Protein AF-A0A8S3CJ41-F1 (afdb_monomer_lite)

Foldseek 3Di:
DDDDDDDDDDDDDDDDDPDVVVVVVVVVVVVVVVVVVVVVVVVVVVVVVVVVVVVVVVVVVVVVVVVVVVVVVVVVVVVVVVVVVVVVLVVVLVVLLVVLLVVLVVLCVVQVLECQNDPVSLVVNQVSLQVSLVSHDLVSNLVVVVSCVVSVQQDDDPVDDHRDPVVHPNPPRDCPPVPPPPDD

Structure (mmCIF, N/CA/C/O backbone):
data_AF-A0A8S3CJ41-F1
#
_entry.id   AF-A0A8S3CJ41-F1
#
loop_
_atom_site.group_PDB
_atom_site.id
_atom_site.type_symbol
_atom_site.label_atom_id
_atom_site.label_alt_id
_atom_site.label_comp_id
_atom_site.label_asym_id
_atom_site.label_entity_id
_atom_site.label_seq_id
_atom_site.pdbx_PDB_ins_code
_atom_site.Cartn_x
_atom_site.Cartn_y
_atom_site.Cartn_z
_atom_site.occupancy
_atom_site.B_iso_or_equiv
_atom_site.auth_seq_id
_atom_site.auth_comp_id
_atom_site.auth_asym_id
_atom_site.auth_atom_id
_atom_site.pdbx_PDB_model_num
ATOM 1 N N . MET A 1 1 ? -119.926 27.631 93.552 1.00 48.72 1 MET A N 1
ATOM 2 C CA . MET A 1 1 ? -120.024 26.443 92.676 1.00 48.72 1 MET A CA 1
ATOM 3 C C . MET A 1 1 ? -119.141 26.672 91.453 1.00 48.72 1 MET A C 1
ATOM 5 O O . MET A 1 1 ? -119.297 27.722 90.856 1.00 48.72 1 MET A O 1
ATOM 9 N N . LEU A 1 2 ? -118.294 25.680 91.112 1.00 44.19 2 LEU A N 1
ATOM 10 C CA . LEU A 1 2 ? -117.617 25.438 89.811 1.00 44.19 2 LEU A CA 1
ATOM 11 C C . LEU A 1 2 ? -116.502 26.431 89.396 1.00 44.19 2 LEU A C 1
ATOM 13 O O . LEU A 1 2 ? -116.667 27.627 89.540 1.00 44.19 2 LEU A O 1
ATOM 17 N N . LYS A 1 3 ? -115.356 26.057 88.811 1.00 44.31 3 LYS A N 1
ATOM 18 C CA . LYS A 1 3 ? -114.605 24.797 88.634 1.00 44.31 3 LYS A CA 1
ATOM 19 C C . LYS A 1 3 ? -113.182 25.203 88.180 1.00 44.31 3 LYS A C 1
ATOM 21 O O . LYS A 1 3 ? -112.999 26.232 87.543 1.00 44.31 3 LYS A O 1
ATOM 26 N N . ARG A 1 4 ? -112.197 24.395 88.570 1.00 47.53 4 ARG A N 1
ATOM 27 C CA . ARG A 1 4 ? -110.734 24.552 88.459 1.00 47.53 4 ARG A CA 1
ATOM 28 C C . ARG A 1 4 ? -110.180 24.194 87.056 1.00 47.53 4 ARG A C 1
ATOM 30 O O . ARG A 1 4 ? -110.816 23.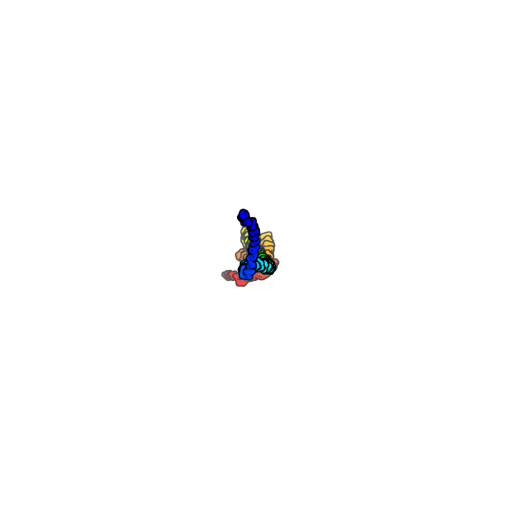412 86.356 1.00 47.53 4 ARG A O 1
ATOM 37 N N . ASN A 1 5 ? -108.926 24.609 86.816 1.00 47.88 5 ASN A N 1
ATOM 38 C CA . ASN A 1 5 ? -107.871 24.029 85.950 1.00 47.88 5 ASN A CA 1
ATOM 39 C C . ASN A 1 5 ? -107.729 24.476 84.482 1.00 47.88 5 ASN A C 1
ATOM 41 O O . ASN A 1 5 ? -108.589 24.211 83.653 1.00 47.88 5 ASN A O 1
ATOM 45 N N . ASN A 1 6 ? -106.517 24.943 84.148 1.00 47.81 6 ASN A N 1
ATOM 46 C CA . ASN A 1 6 ? -105.705 24.325 83.094 1.00 47.81 6 ASN A CA 1
ATOM 47 C C . ASN A 1 6 ? -104.206 24.514 83.385 1.00 47.81 6 ASN A C 1
ATOM 49 O O . ASN A 1 6 ? -103.707 25.632 83.484 1.00 47.81 6 ASN A O 1
ATOM 53 N N . SER A 1 7 ? -103.523 23.385 83.566 1.00 46.22 7 SER A N 1
ATOM 54 C CA . SER A 1 7 ? -102.111 23.263 83.922 1.00 46.22 7 SER A CA 1
ATOM 55 C C . SER A 1 7 ? -101.281 23.024 82.662 1.00 46.22 7 SER A C 1
ATOM 57 O O . SER A 1 7 ? -101.602 22.140 81.871 1.00 46.22 7 SER A O 1
ATOM 59 N N . TYR A 1 8 ? -100.188 23.765 82.505 1.00 46.78 8 TYR A N 1
ATOM 60 C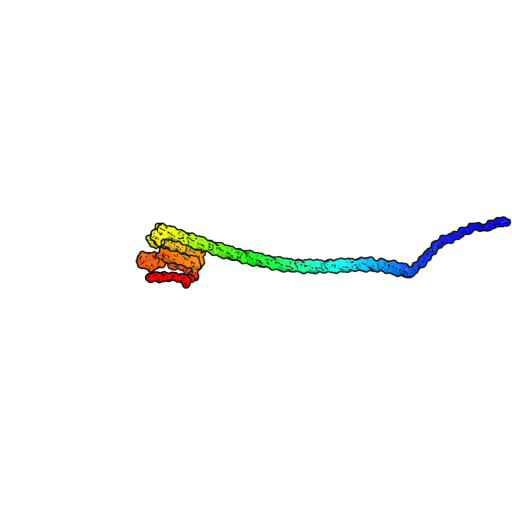 CA . TYR A 1 8 ? -99.168 23.511 81.491 1.00 46.78 8 TYR A CA 1
ATOM 61 C C . TYR A 1 8 ? -98.375 22.247 81.852 1.00 46.78 8 TYR A C 1
ATOM 63 O O . TYR A 1 8 ? -97.788 22.178 82.931 1.00 46.78 8 TYR A O 1
ATOM 71 N N . GLN A 1 9 ? -98.322 21.260 80.954 1.00 43.78 9 GLN A N 1
ATOM 72 C CA . GLN A 1 9 ? -97.298 20.215 80.993 1.00 43.78 9 GLN A CA 1
ATOM 73 C C . GLN A 1 9 ? -96.206 20.533 79.970 1.00 43.78 9 GLN A C 1
ATOM 75 O O . GLN A 1 9 ? -96.444 20.547 78.765 1.00 43.78 9 GLN A O 1
ATOM 80 N N . GLN A 1 10 ? -95.004 20.784 80.485 1.00 47.09 10 GLN A N 1
ATOM 81 C CA . GLN A 1 10 ? -93.747 20.773 79.743 1.00 47.09 10 GLN A CA 1
ATOM 82 C C . GLN A 1 10 ? -93.388 19.327 79.367 1.00 47.09 10 GLN A C 1
ATOM 84 O O . GLN A 1 10 ? -93.355 18.452 80.231 1.00 47.09 10 GLN A O 1
ATOM 89 N N . GLN A 1 11 ? -93.078 19.088 78.092 1.00 45.50 11 GLN A N 1
ATOM 90 C CA . GLN A 1 11 ? -92.410 17.873 77.619 1.00 45.50 11 GLN A CA 1
ATOM 91 C C . GLN A 1 11 ? -90.948 18.207 77.311 1.00 45.50 11 GLN A C 1
ATOM 93 O O . GLN A 1 11 ? -90.659 19.052 76.467 1.00 45.50 11 GLN A O 1
ATOM 98 N N . SER A 1 12 ? -90.028 17.556 78.016 1.00 44.31 12 SER A N 1
ATOM 99 C CA . SER A 1 12 ? -88.584 17.618 77.790 1.00 44.31 12 SER A CA 1
ATOM 100 C C . SER A 1 12 ? -88.120 16.480 76.860 1.00 44.31 12 SER A C 1
ATOM 102 O O . SER A 1 12 ? -88.724 15.401 76.851 1.00 44.31 12 SER A O 1
ATOM 104 N N . PRO A 1 13 ? -87.059 16.685 76.055 1.00 47.47 13 PRO A N 1
ATOM 105 C CA . PRO A 1 13 ? -86.613 15.712 75.064 1.00 47.47 13 PRO A CA 1
ATOM 106 C C . PRO A 1 13 ? -85.889 14.528 75.721 1.00 47.47 13 PRO A C 1
ATOM 108 O O . PRO A 1 13 ? -84.940 14.687 76.489 1.00 47.47 13 PRO A O 1
ATOM 111 N N . ARG A 1 14 ? -86.330 13.311 75.383 1.00 40.97 14 ARG A N 1
ATOM 112 C CA . ARG A 1 14 ? -85.652 12.050 75.713 1.00 40.97 14 ARG A CA 1
ATOM 113 C C . ARG A 1 14 ? -84.384 11.909 74.869 1.00 40.97 14 ARG A C 1
ATOM 115 O O . ARG A 1 14 ? -84.464 11.620 73.678 1.00 40.97 14 ARG A O 1
ATOM 122 N N . TYR A 1 15 ? -83.222 12.021 75.502 1.00 49.16 15 TYR A N 1
ATOM 123 C CA . TYR A 1 15 ? -81.966 11.543 74.930 1.00 49.16 15 TYR A CA 1
ATOM 124 C C . TYR A 1 15 ? -81.999 10.009 74.844 1.00 49.16 15 TYR A C 1
ATOM 126 O O . TYR A 1 15 ? -82.115 9.311 75.852 1.00 49.16 15 TYR A O 1
ATOM 134 N N . GLN A 1 16 ? -81.954 9.486 73.618 1.00 56.41 16 GLN A N 1
ATOM 135 C CA . GLN A 1 16 ? -81.846 8.056 73.338 1.00 56.41 16 GLN A CA 1
ATOM 136 C C . GLN A 1 16 ? -80.442 7.567 73.713 1.00 56.41 16 GLN A C 1
ATOM 138 O O . GLN A 1 16 ? -79.440 8.096 73.236 1.00 56.41 16 GLN A O 1
ATOM 143 N N . GLY A 1 17 ? -80.372 6.549 74.573 1.00 57.12 17 GLY A N 1
ATOM 144 C CA . GLY A 1 17 ? -79.117 5.916 74.967 1.00 57.12 17 GLY A CA 1
ATOM 145 C C . GLY A 1 17 ? -78.394 5.300 73.769 1.00 57.12 17 GLY A C 1
ATOM 146 O O . GLY A 1 17 ? -78.991 4.555 72.987 1.00 57.12 17 GLY A O 1
ATOM 147 N N . LEU A 1 18 ? -77.099 5.601 73.636 1.00 60.31 18 LEU A N 1
ATOM 148 C CA . LEU A 1 18 ? -76.219 4.992 72.643 1.00 60.31 18 LEU A CA 1
ATOM 149 C C . LEU A 1 18 ? -76.179 3.472 72.846 1.00 60.31 18 LEU A C 1
ATOM 151 O O . LEU A 1 18 ? -75.512 2.944 73.732 1.00 60.31 18 LEU A O 1
ATOM 155 N N . ARG A 1 19 ? -76.899 2.753 71.985 1.00 70.75 19 ARG A N 1
ATOM 156 C CA . ARG A 1 19 ? -76.809 1.299 71.858 1.00 70.75 19 ARG A CA 1
ATOM 157 C C . ARG A 1 19 ? -75.412 0.974 71.321 1.00 70.75 19 ARG A C 1
ATOM 159 O O . ARG A 1 19 ? -75.090 1.365 70.201 1.00 70.75 19 ARG A O 1
ATOM 166 N N . ALA A 1 20 ? -74.606 0.234 72.084 1.00 69.12 20 ALA A N 1
ATOM 167 C CA . ALA A 1 20 ? -73.230 -0.150 71.726 1.00 69.12 20 ALA A CA 1
ATOM 168 C C . ALA A 1 20 ? -73.093 -0.740 70.304 1.00 69.12 20 ALA A C 1
ATOM 170 O O . ALA A 1 20 ? -72.075 -0.563 69.641 1.00 69.12 20 ALA A O 1
ATOM 171 N N . ARG A 1 21 ? -74.159 -1.374 69.799 1.00 74.19 21 ARG A N 1
ATOM 172 C CA . ARG A 1 21 ? -74.247 -1.918 68.438 1.00 74.19 21 ARG A CA 1
ATOM 173 C C . ARG A 1 21 ? -74.123 -0.851 67.339 1.00 74.19 21 ARG A C 1
ATOM 175 O O . ARG A 1 21 ? -73.493 -1.117 66.324 1.00 74.19 21 ARG A O 1
ATOM 182 N N . ASN A 1 22 ? -74.663 0.350 67.555 1.00 77.06 22 ASN A N 1
ATOM 183 C CA . ASN A 1 22 ? -74.585 1.443 66.581 1.00 77.06 22 ASN A CA 1
ATOM 184 C C . ASN A 1 22 ? -73.171 2.039 66.546 1.00 77.06 22 ASN A C 1
ATOM 186 O O . ASN A 1 22 ? -72.654 2.324 65.472 1.00 77.06 22 ASN A O 1
ATOM 190 N N . VAL A 1 23 ? -72.512 2.149 67.705 1.00 75.31 23 VAL A N 1
ATOM 191 C CA . VAL A 1 23 ? -71.109 2.593 67.801 1.00 75.31 23 VAL A CA 1
ATOM 192 C C . VAL A 1 23 ? -70.185 1.617 67.070 1.00 75.31 23 VAL A C 1
ATOM 194 O O . VAL A 1 23 ? -69.344 2.040 66.283 1.00 75.31 23 VAL A O 1
ATOM 197 N N . LEU A 1 24 ? -70.392 0.309 67.244 1.00 73.50 24 LEU A N 1
ATOM 198 C CA . LEU A 1 24 ? -69.635 -0.727 66.532 1.00 73.50 24 LEU A CA 1
ATOM 199 C C . LEU A 1 24 ? -69.804 -0.647 65.007 1.00 73.50 24 LEU A C 1
ATOM 201 O O . LEU A 1 24 ? -68.840 -0.839 64.267 1.00 73.50 24 LEU A O 1
ATOM 205 N N . GLN A 1 25 ? -71.008 -0.320 64.534 1.00 77.12 25 GLN A N 1
ATOM 206 C CA . GLN A 1 25 ? -71.295 -0.200 63.106 1.00 77.12 25 GLN A CA 1
ATOM 207 C C . GLN A 1 25 ? -70.588 1.015 62.483 1.00 77.12 25 GLN A C 1
ATOM 209 O O . GLN A 1 25 ? -69.969 0.882 61.427 1.00 77.12 25 GLN A O 1
ATOM 214 N N . PHE A 1 26 ? -70.566 2.160 63.174 1.00 77.56 26 PHE A N 1
ATOM 215 C CA . PHE A 1 26 ? -69.783 3.328 62.751 1.00 77.56 26 PHE A CA 1
ATOM 216 C C . PHE A 1 26 ? -68.269 3.070 62.769 1.00 77.56 26 PHE A C 1
ATOM 218 O O . PHE A 1 26 ? -67.575 3.479 61.839 1.00 77.56 26 PHE A O 1
ATOM 225 N N . MET A 1 27 ? -67.753 2.335 63.761 1.00 77.06 27 MET A N 1
ATOM 226 C CA . MET A 1 27 ? -66.328 1.976 63.815 1.00 77.06 27 MET A CA 1
ATOM 227 C C . MET A 1 27 ? -65.920 1.074 62.642 1.00 77.06 27 MET A C 1
ATOM 229 O O . MET A 1 27 ? -64.867 1.293 62.048 1.00 77.06 27 MET A O 1
ATOM 233 N N . SER A 1 28 ? -66.767 0.118 62.238 1.00 76.31 28 SER A N 1
ATOM 234 C CA . SER A 1 28 ? -66.490 -0.729 61.065 1.00 76.31 28 SER A CA 1
ATOM 235 C C . SER A 1 28 ? -66.450 0.049 59.745 1.00 76.31 28 SER A C 1
ATOM 237 O O . SER A 1 28 ? -65.620 -0.247 58.886 1.00 76.31 28 SER A O 1
ATOM 239 N N . ALA A 1 29 ? -67.283 1.087 59.605 1.00 83.06 29 ALA A N 1
ATOM 240 C CA . ALA A 1 29 ? -67.318 1.932 58.412 1.00 83.06 29 ALA A CA 1
ATOM 241 C C . ALA A 1 29 ? -66.056 2.805 58.262 1.00 83.06 29 ALA A C 1
ATOM 243 O O . ALA A 1 29 ? -65.695 3.174 57.147 1.00 83.06 29 ALA A O 1
ATOM 244 N N . LEU A 1 30 ? -65.358 3.101 59.366 1.00 85.12 30 LEU A N 1
ATOM 245 C CA . LEU A 1 30 ? -64.132 3.905 59.365 1.00 85.12 30 LEU A CA 1
ATOM 246 C C . LEU A 1 30 ? -62.867 3.085 59.045 1.00 85.12 30 LEU A C 1
ATOM 248 O O . LEU A 1 30 ? -61.875 3.640 58.579 1.00 85.12 30 LEU A O 1
ATOM 252 N N . ILE A 1 31 ? -62.892 1.767 59.273 1.00 86.38 31 ILE A N 1
ATOM 253 C CA . ILE A 1 31 ? -61.720 0.889 59.104 1.00 86.38 31 ILE A CA 1
ATOM 254 C C . ILE A 1 31 ? -61.271 0.819 57.641 1.00 86.38 31 ILE A C 1
ATOM 256 O O . ILE A 1 31 ? -60.076 0.893 57.364 1.00 86.38 31 ILE A O 1
ATOM 260 N N . VAL A 1 32 ? -62.209 0.705 56.699 1.00 87.12 32 VAL A N 1
ATOM 261 C CA . VAL A 1 32 ? -61.899 0.563 55.266 1.00 87.12 32 VAL A CA 1
ATOM 262 C C . VAL A 1 32 ? -61.126 1.773 54.705 1.00 87.12 32 VAL A C 1
ATOM 264 O O . VAL A 1 32 ? -60.038 1.563 54.167 1.00 87.12 32 VAL A O 1
ATOM 267 N N . PRO A 1 33 ? -61.593 3.032 54.845 1.00 90.12 33 PRO A N 1
ATOM 268 C CA . PRO A 1 33 ? -60.841 4.198 54.368 1.00 90.12 33 PRO A CA 1
ATOM 269 C C . PRO A 1 33 ? -59.515 4.410 55.112 1.00 90.12 33 PRO A C 1
ATOM 271 O O . PRO A 1 33 ? -58.543 4.864 54.508 1.00 90.12 33 PRO A O 1
ATOM 274 N N . LEU A 1 34 ? -59.436 4.037 56.394 1.00 91.69 34 LEU A N 1
ATOM 275 C CA . LEU A 1 34 ? -58.207 4.152 57.182 1.00 91.69 34 LEU A CA 1
ATOM 276 C C . LEU A 1 34 ? -57.133 3.165 56.693 1.00 91.69 34 LEU A C 1
ATOM 278 O O . LEU A 1 34 ? -55.984 3.558 56.490 1.00 91.69 34 LEU A O 1
ATOM 282 N N . MET A 1 35 ? -57.520 1.919 56.403 1.00 91.75 35 MET A N 1
ATOM 283 C CA . MET A 1 35 ? -56.635 0.923 55.786 1.00 91.75 35 MET A CA 1
ATOM 284 C C . MET A 1 35 ? -56.153 1.375 54.404 1.00 91.75 35 MET A C 1
ATOM 286 O O . MET A 1 35 ? -54.972 1.230 54.092 1.00 91.75 35 MET A O 1
ATOM 290 N N . LEU A 1 36 ? -57.032 1.978 53.599 1.00 90.44 36 LEU A N 1
ATOM 291 C CA . LEU A 1 36 ? -56.682 2.513 52.281 1.00 90.44 36 LEU A CA 1
ATOM 292 C C . LEU A 1 36 ? -55.656 3.654 52.376 1.00 90.44 36 LEU A C 1
ATOM 294 O O . LEU A 1 36 ? -54.686 3.674 51.617 1.00 90.44 36 LEU A O 1
ATOM 298 N N . GLY A 1 37 ? -55.824 4.570 53.335 1.00 90.94 37 GLY A N 1
ATOM 299 C CA . GLY A 1 37 ? -54.877 5.659 53.579 1.00 90.94 37 GLY A CA 1
ATOM 300 C C . GLY A 1 37 ? -53.491 5.152 53.984 1.00 90.94 37 GLY A C 1
ATOM 301 O O . GLY A 1 37 ? -52.489 5.544 53.386 1.00 90.94 37 GLY A O 1
ATOM 302 N N . VAL A 1 38 ? -53.431 4.222 54.942 1.00 89.56 38 VAL A N 1
ATOM 303 C CA . VAL A 1 38 ? -52.165 3.619 55.395 1.00 89.56 38 VAL A CA 1
ATOM 304 C C . VAL A 1 38 ? -51.491 2.840 54.265 1.00 89.56 38 VAL A C 1
ATOM 306 O O . VAL A 1 38 ? -50.293 3.014 54.038 1.00 89.56 38 VAL A O 1
ATOM 309 N N . PHE A 1 39 ? -52.250 2.038 53.515 1.00 91.44 39 PHE A N 1
ATOM 310 C CA . PHE A 1 39 ? -51.732 1.291 52.371 1.00 91.44 39 PHE A CA 1
ATOM 311 C C . PHE A 1 39 ? -51.103 2.223 51.330 1.00 91.44 39 PHE A C 1
ATOM 313 O O . PHE A 1 39 ? -49.956 2.017 50.942 1.00 91.44 39 PHE A O 1
ATOM 320 N N . THR A 1 40 ? -51.802 3.300 50.959 1.00 87.06 40 THR A N 1
ATOM 321 C CA . THR A 1 40 ? -51.325 4.276 49.964 1.00 87.06 40 THR A CA 1
ATOM 322 C C . THR A 1 40 ? -50.024 4.961 50.403 1.00 87.06 40 THR A C 1
ATOM 324 O O . THR A 1 40 ? -49.111 5.157 49.595 1.00 87.06 40 THR A O 1
ATOM 327 N N . ILE A 1 41 ? -49.898 5.302 51.690 1.00 85.31 41 ILE A N 1
ATOM 328 C CA . ILE A 1 41 ? -48.677 5.908 52.244 1.00 85.31 41 ILE A CA 1
ATOM 329 C C . ILE A 1 41 ? -47.511 4.913 52.171 1.00 85.31 41 ILE A C 1
ATOM 331 O O . ILE A 1 41 ? -46.437 5.257 51.671 1.00 85.31 41 ILE A O 1
ATOM 335 N N . VAL A 1 42 ? -47.722 3.666 52.605 1.00 85.94 42 VAL A N 1
ATOM 336 C CA . VAL A 1 42 ? -46.684 2.621 52.601 1.00 85.94 42 VAL A CA 1
ATOM 337 C C . VAL A 1 42 ? -46.198 2.323 51.181 1.00 85.94 42 VAL A C 1
ATOM 339 O O . VAL A 1 42 ? -44.989 2.269 50.944 1.00 85.94 42 VAL A O 1
ATOM 342 N N . THR A 1 43 ? -47.109 2.186 50.215 1.00 88.38 43 THR A N 1
ATOM 343 C CA . THR A 1 43 ? -46.740 1.889 48.823 1.00 88.38 43 THR A CA 1
ATOM 344 C C . THR A 1 43 ? -45.969 3.034 48.169 1.00 88.38 43 THR A C 1
ATOM 346 O O . THR A 1 43 ? -45.015 2.782 47.434 1.00 88.38 43 THR A O 1
ATOM 349 N N . THR A 1 44 ? -46.321 4.287 48.476 1.00 81.94 44 THR A N 1
ATOM 350 C CA . THR A 1 44 ? -45.641 5.477 47.930 1.00 81.94 44 THR A CA 1
ATOM 351 C C . THR A 1 44 ? -44.190 5.565 48.406 1.00 81.94 44 THR A C 1
ATOM 353 O O . THR A 1 44 ? -43.279 5.808 47.609 1.00 81.94 44 THR A O 1
ATOM 356 N N . PHE A 1 45 ? -43.945 5.303 49.694 1.00 81.12 45 PHE A N 1
ATOM 357 C CA . PHE A 1 45 ? -42.583 5.266 50.234 1.00 81.12 45 PHE A CA 1
ATOM 358 C C . PHE A 1 45 ? -41.771 4.080 49.696 1.00 81.12 45 PHE A C 1
ATOM 360 O O . PHE A 1 45 ? -40.572 4.222 49.444 1.00 81.12 45 PHE A O 1
ATOM 367 N N . HIS A 1 46 ? -42.408 2.929 49.463 1.00 75.19 46 HIS A N 1
ATOM 368 C CA . HIS A 1 46 ? -41.740 1.750 48.909 1.00 7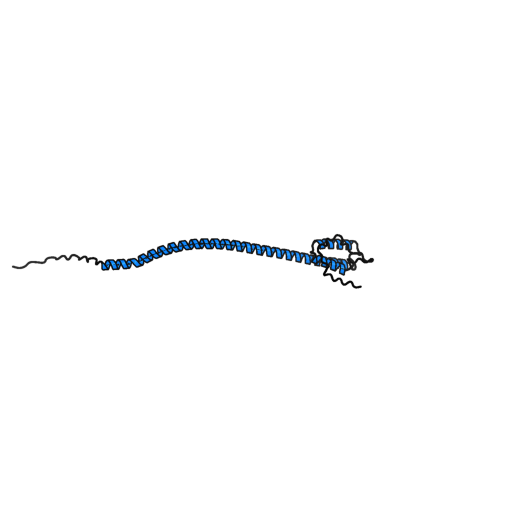5.19 46 HIS A CA 1
ATOM 369 C C . HIS A 1 46 ? -41.310 1.954 47.443 1.00 75.19 46 HIS A C 1
ATOM 371 O O . HIS A 1 46 ? -40.177 1.636 47.077 1.00 75.19 46 HIS A O 1
ATOM 377 N N . GLN A 1 47 ? -42.167 2.568 46.619 1.00 71.75 47 GLN A N 1
ATOM 378 C CA . GLN A 1 47 ? -41.857 2.879 45.217 1.00 71.75 47 GLN A CA 1
ATOM 379 C C . GLN A 1 47 ? -40.701 3.874 45.066 1.00 71.75 47 GLN A C 1
ATOM 381 O O . GLN A 1 47 ? -39.842 3.690 44.201 1.00 71.75 47 GLN A O 1
ATOM 386 N N . GLN A 1 48 ? -40.628 4.906 45.916 1.00 75.38 48 GLN A N 1
ATOM 387 C CA . GLN A 1 48 ? -39.539 5.889 45.847 1.00 75.38 48 GLN A CA 1
ATOM 388 C C . GLN A 1 48 ? -38.158 5.279 46.103 1.00 75.38 48 GLN A C 1
ATOM 390 O O . GLN A 1 48 ? -37.171 5.770 45.549 1.00 75.38 48 GLN A O 1
ATOM 395 N N . LYS A 1 49 ? -38.071 4.231 46.930 1.00 75.19 49 LYS A N 1
ATOM 396 C CA . LYS A 1 49 ? -36.801 3.557 47.212 1.00 75.19 49 LYS A CA 1
ATOM 397 C C . LYS A 1 49 ? -36.328 2.738 46.008 1.00 75.19 49 LYS A C 1
ATOM 399 O O . LYS A 1 49 ? -35.198 2.932 45.565 1.00 75.19 49 LYS A O 1
ATOM 404 N N . MET A 1 50 ? -37.215 1.934 45.416 1.00 78.62 50 MET A N 1
ATOM 405 C CA . MET A 1 50 ? -36.885 1.122 44.235 1.00 78.62 50 MET A CA 1
ATOM 406 C C . MET A 1 50 ? -36.517 1.975 43.013 1.00 78.62 50 MET A C 1
ATOM 408 O O . MET A 1 50 ? -35.557 1.667 42.312 1.00 78.62 50 MET A O 1
ATOM 412 N N . ALA A 1 51 ? -37.197 3.106 42.804 1.00 82.69 51 ALA A N 1
ATOM 413 C CA . ALA A 1 51 ? -36.890 4.007 41.691 1.00 82.69 51 ALA A CA 1
ATOM 414 C C . ALA A 1 51 ? -35.483 4.632 41.780 1.00 82.69 51 ALA A C 1
ATOM 416 O O . ALA A 1 51 ? -34.876 4.944 40.756 1.00 82.69 51 ALA A O 1
ATOM 417 N N . ARG A 1 52 ? -34.948 4.852 42.990 1.00 81.50 52 ARG A N 1
ATOM 418 C CA . ARG A 1 52 ? -33.578 5.370 43.158 1.00 81.50 52 ARG A CA 1
ATOM 419 C C . ARG A 1 52 ? -32.532 4.300 42.881 1.00 81.50 52 ARG A C 1
ATOM 421 O O . ARG A 1 52 ? -31.524 4.609 42.254 1.00 81.50 52 ARG A O 1
ATOM 428 N N . GLU A 1 53 ? -32.776 3.077 43.338 1.00 83.38 53 GLU A N 1
ATOM 429 C CA . GLU A 1 53 ? -31.879 1.941 43.110 1.00 83.38 53 GLU A CA 1
ATOM 430 C C . GLU A 1 53 ? -31.796 1.606 41.614 1.00 83.38 53 GLU A C 1
ATOM 432 O O . GLU A 1 53 ? -30.693 1.519 41.078 1.00 83.38 53 GLU A O 1
ATOM 437 N N . GLN A 1 54 ? -32.936 1.577 40.913 1.00 84.88 54 GLN A N 1
ATOM 438 C CA . GLN A 1 54 ? -32.975 1.398 39.455 1.00 84.88 54 GLN A CA 1
ATOM 439 C C . GLN A 1 54 ? -32.193 2.482 38.711 1.00 84.88 54 GLN A C 1
ATOM 441 O O . GLN A 1 54 ? -31.349 2.163 37.886 1.00 84.88 54 GLN A O 1
ATOM 446 N N . ARG A 1 55 ? -32.370 3.765 39.059 1.00 84.31 55 ARG A N 1
ATOM 447 C CA . ARG A 1 55 ? -31.608 4.853 38.413 1.00 84.31 55 ARG A CA 1
ATOM 448 C C . ARG A 1 55 ? -30.098 4.703 38.568 1.00 84.31 55 ARG A C 1
ATOM 450 O O . ARG A 1 55 ? -29.356 5.095 37.673 1.00 84.31 55 ARG A O 1
ATOM 457 N N . LEU A 1 56 ? -29.631 4.208 39.714 1.00 86.19 56 LEU A N 1
ATOM 458 C CA . LEU A 1 56 ? -28.203 3.983 39.937 1.00 86.19 56 LEU A CA 1
ATOM 459 C C . LEU A 1 56 ? -27.687 2.806 39.108 1.00 86.19 56 LEU A C 1
ATOM 461 O O . LEU A 1 56 ? -26.577 2.882 38.581 1.00 86.19 56 LEU A O 1
ATOM 465 N N . GLN A 1 57 ? -28.496 1.758 38.968 1.00 87.38 57 GLN A N 1
ATOM 466 C CA . GLN A 1 57 ? -28.181 0.627 38.108 1.00 87.38 57 GLN A CA 1
ATOM 467 C C . GLN A 1 57 ? -28.131 1.050 36.632 1.00 87.38 57 GLN A C 1
ATOM 469 O O . GLN A 1 57 ? -27.095 0.864 35.995 1.00 87.38 57 GLN A O 1
ATOM 474 N N . ASP A 1 58 ? -29.159 1.747 36.143 1.00 89.50 58 ASP A N 1
ATOM 475 C CA . ASP A 1 58 ? -29.229 2.276 34.774 1.00 89.50 58 ASP A CA 1
ATOM 476 C C . ASP A 1 58 ? -28.038 3.195 34.452 1.00 89.50 58 ASP A C 1
ATOM 478 O O . ASP A 1 58 ? -27.472 3.157 33.358 1.00 89.50 58 ASP A O 1
ATOM 482 N N . LEU A 1 59 ? -27.613 4.029 35.412 1.00 90.00 59 LEU A N 1
ATOM 483 C CA . LEU A 1 59 ? -26.447 4.902 35.251 1.00 90.00 59 LEU A CA 1
ATOM 484 C C . LEU A 1 59 ? -25.143 4.113 35.101 1.00 90.00 59 LEU A C 1
ATOM 486 O O . LEU A 1 59 ? -24.287 4.506 34.305 1.00 90.00 59 LEU A O 1
ATOM 490 N N . ASN A 1 60 ? -24.966 3.037 35.868 1.00 88.94 60 ASN A N 1
ATOM 491 C CA . ASN A 1 60 ? -23.777 2.192 35.774 1.00 88.94 60 ASN A CA 1
ATOM 492 C C . ASN A 1 60 ? -23.765 1.392 34.468 1.00 88.94 60 ASN A C 1
ATOM 494 O O . ASN A 1 60 ? -22.740 1.371 33.786 1.00 88.94 60 ASN A O 1
ATOM 498 N N . GLU A 1 61 ? -24.904 0.818 34.080 1.00 90.62 61 GLU A N 1
ATOM 499 C CA . GLU A 1 61 ? -25.056 0.100 32.811 1.00 90.62 61 GLU A CA 1
ATOM 500 C C . GLU A 1 61 ? -24.794 1.031 31.618 1.00 90.62 61 GLU A C 1
ATOM 502 O O . GLU A 1 61 ? -23.988 0.708 30.745 1.00 90.62 61 GLU A O 1
ATOM 507 N N . SER A 1 62 ? -25.345 2.250 31.636 1.00 91.38 62 SER A N 1
ATOM 508 C CA . SER A 1 62 ? -25.094 3.253 30.594 1.00 91.38 62 SER A CA 1
ATOM 509 C C . SER A 1 62 ? -23.621 3.671 30.512 1.00 91.38 62 SER A C 1
ATOM 511 O O . SER A 1 62 ? -23.099 3.915 29.422 1.00 91.38 62 SER A O 1
ATOM 513 N N . ARG A 1 63 ? -22.917 3.755 31.649 1.00 88.19 63 ARG A N 1
ATOM 514 C CA . ARG A 1 63 ? -21.477 4.059 31.660 1.00 88.19 63 ARG A CA 1
ATOM 515 C C . ARG A 1 63 ? -20.658 2.945 31.025 1.00 88.19 63 ARG A C 1
ATOM 517 O O . ARG A 1 63 ? -19.727 3.255 30.283 1.00 88.19 63 ARG A O 1
ATOM 524 N N . HIS A 1 64 ? -20.986 1.687 31.310 1.00 88.94 64 HIS A N 1
ATOM 525 C CA . HIS A 1 64 ? -20.307 0.549 30.693 1.00 88.94 64 HIS A CA 1
ATOM 526 C C . HIS A 1 64 ? -20.577 0.480 29.192 1.00 88.94 64 HIS A C 1
ATOM 528 O O . HIS A 1 64 ? -19.614 0.452 28.429 1.00 88.94 64 HIS A O 1
ATOM 534 N N . GLN A 1 65 ? -21.834 0.615 28.766 1.00 91.50 65 GLN A N 1
ATOM 535 C CA . GLN A 1 65 ? -22.193 0.650 27.344 1.00 91.50 65 GLN A CA 1
ATOM 536 C C . GLN A 1 65 ? -21.446 1.751 26.587 1.00 91.50 65 GLN A C 1
ATOM 538 O O . GLN A 1 65 ? -20.831 1.495 25.560 1.00 91.50 65 GLN A O 1
ATOM 543 N N . ARG A 1 66 ? -21.396 2.974 27.132 1.00 89.75 66 ARG A N 1
ATOM 544 C CA . ARG A 1 66 ? -20.646 4.070 26.496 1.00 89.75 66 ARG A CA 1
ATOM 545 C C . ARG A 1 66 ? -19.162 3.763 26.350 1.00 89.75 66 ARG A C 1
ATOM 547 O O . ARG A 1 66 ? -18.551 4.188 25.376 1.00 89.75 66 ARG A O 1
ATOM 554 N N . PHE A 1 67 ? -18.561 3.099 27.332 1.00 91.06 67 PHE A N 1
ATOM 555 C CA . PHE A 1 67 ? -17.148 2.748 27.260 1.00 91.06 67 PHE A CA 1
ATOM 556 C C . PHE A 1 67 ? -16.889 1.696 26.175 1.00 91.06 67 PHE A C 1
ATOM 558 O O . PHE A 1 67 ? -15.918 1.816 25.426 1.00 91.06 67 PHE A O 1
ATOM 565 N N . GLU A 1 68 ? -17.773 0.707 26.058 1.00 91.31 68 GLU A N 1
ATOM 566 C CA . GLU A 1 68 ? -17.723 -0.309 25.006 1.00 91.31 68 GLU A CA 1
ATOM 567 C C . GLU A 1 68 ? -17.924 0.310 23.617 1.00 91.31 68 GLU A C 1
ATOM 569 O O . GLU A 1 68 ? -17.047 0.156 22.766 1.00 91.31 68 GLU A O 1
ATOM 574 N N . ASP A 1 69 ? -18.971 1.119 23.430 1.00 94.44 69 ASP A N 1
ATOM 575 C CA . ASP A 1 69 ? -19.270 1.815 22.169 1.00 94.44 69 ASP A CA 1
ATOM 576 C C . ASP A 1 69 ? -18.097 2.685 21.695 1.00 94.44 69 ASP A C 1
ATOM 578 O O . ASP A 1 69 ? -17.755 2.725 20.507 1.00 94.44 69 ASP A O 1
ATOM 582 N N . LEU A 1 70 ? -17.454 3.402 22.624 1.00 93.69 70 LEU A N 1
ATOM 583 C CA . LEU A 1 70 ? -16.297 4.244 22.315 1.00 93.69 70 LEU A CA 1
ATOM 584 C C . LEU A 1 70 ? -15.101 3.411 21.850 1.00 93.69 70 LEU A C 1
ATOM 586 O O . LEU A 1 70 ? -14.419 3.800 20.895 1.00 93.69 70 LEU A O 1
ATOM 590 N N . ASN A 1 71 ? -14.842 2.280 22.504 1.00 92.50 71 ASN A N 1
ATOM 591 C CA . ASN A 1 71 ? -13.753 1.385 22.124 1.00 92.50 71 ASN A CA 1
ATOM 592 C C . ASN A 1 71 ? -14.028 0.712 20.780 1.00 92.50 71 ASN A C 1
ATOM 594 O O . ASN A 1 71 ? -13.134 0.665 19.932 1.00 92.50 71 ASN A O 1
ATOM 598 N N . GLU A 1 72 ? -15.257 0.254 20.550 1.00 92.94 72 GLU A N 1
ATOM 599 C CA . GLU A 1 72 ? -15.658 -0.341 19.279 1.00 92.94 72 GLU A CA 1
ATOM 600 C C . GLU A 1 72 ? -15.528 0.673 18.137 1.00 92.94 72 GLU A C 1
ATOM 602 O O . GLU A 1 72 ? -14.856 0.403 17.140 1.00 92.94 72 GLU A O 1
ATOM 607 N N . THR A 1 73 ? -16.045 1.889 18.327 1.00 93.38 73 THR A N 1
ATOM 608 C CA . THR A 1 73 ? -15.923 2.975 17.343 1.00 93.38 73 THR A CA 1
ATOM 609 C C . THR A 1 73 ? -14.459 3.302 17.046 1.00 93.38 73 THR A C 1
ATOM 611 O O . THR A 1 73 ? -14.081 3.520 15.891 1.00 93.38 73 THR A O 1
ATOM 614 N N . ARG A 1 74 ? -13.603 3.344 18.075 1.00 91.00 74 ARG A N 1
ATOM 615 C CA . ARG A 1 74 ? -12.170 3.620 17.908 1.00 91.00 74 ARG A CA 1
ATOM 616 C C . ARG A 1 74 ? -11.473 2.520 17.111 1.00 91.00 74 ARG A C 1
ATOM 618 O O . ARG A 1 74 ? -10.681 2.843 16.228 1.00 91.00 74 ARG A O 1
ATOM 625 N N . ASN A 1 75 ? -11.780 1.258 17.400 1.00 92.88 75 ASN A N 1
ATOM 626 C CA . ASN A 1 75 ? -11.207 0.106 16.705 1.00 92.88 75 ASN A CA 1
ATOM 627 C C . ASN A 1 75 ? -11.671 0.032 15.247 1.00 92.88 75 ASN A C 1
ATOM 629 O O . ASN A 1 75 ? -10.866 -0.212 14.352 1.00 92.88 75 ASN A O 1
ATOM 633 N N . GLN A 1 76 ? -12.951 0.299 14.985 1.00 92.94 76 GLN A N 1
ATOM 634 C CA . GLN A 1 76 ? -13.477 0.345 13.621 1.00 92.94 76 GLN A CA 1
ATOM 635 C C . GLN A 1 76 ? -12.825 1.467 12.805 1.00 92.94 76 GLN A C 1
ATOM 637 O O . GLN A 1 76 ? -12.438 1.252 11.656 1.00 92.94 76 GLN A O 1
ATOM 642 N N . ARG A 1 77 ? -12.642 2.655 13.399 1.00 92.12 77 ARG A N 1
ATOM 643 C CA . ARG A 1 77 ? -11.949 3.770 12.735 1.00 92.12 77 ARG A CA 1
ATOM 644 C C . ARG A 1 77 ? -10.485 3.458 12.461 1.00 92.12 77 ARG A C 1
ATOM 646 O O . ARG A 1 77 ? -10.031 3.698 11.349 1.00 92.12 77 ARG A O 1
ATOM 653 N N . SER A 1 78 ? -9.758 2.904 13.431 1.00 93.00 78 SER A N 1
ATOM 654 C CA . SER A 1 78 ? -8.341 2.579 13.237 1.00 93.00 78 SER A CA 1
ATOM 655 C C . SER A 1 78 ? -8.140 1.509 12.161 1.00 93.00 78 SER A C 1
ATOM 657 O O . SER A 1 78 ? -7.223 1.639 11.350 1.00 93.00 78 SER A O 1
ATOM 659 N N . LEU A 1 79 ? -9.024 0.507 12.102 1.00 93.44 79 LEU A N 1
ATOM 660 C CA . LEU A 1 79 ? -9.029 -0.513 11.053 1.00 93.44 79 LEU A CA 1
ATOM 661 C C . LEU A 1 79 ? -9.380 0.077 9.679 1.00 93.44 79 LEU A C 1
ATOM 663 O O . LEU A 1 79 ? -8.742 -0.247 8.679 1.00 93.44 79 LEU A O 1
ATOM 667 N N . GLY A 1 80 ? -10.379 0.959 9.620 1.00 93.56 80 GLY A N 1
ATOM 668 C CA . GLY A 1 80 ? -10.751 1.647 8.385 1.00 93.56 80 GLY A CA 1
ATOM 669 C C . GLY A 1 80 ? -9.619 2.527 7.851 1.00 93.56 80 GLY A C 1
ATOM 670 O O . GLY A 1 80 ? -9.300 2.478 6.664 1.00 93.56 80 GLY A O 1
ATOM 671 N N . GLU A 1 81 ? -8.963 3.285 8.730 1.00 94.38 81 GLU A N 1
ATOM 672 C CA . GLU A 1 81 ? -7.819 4.126 8.375 1.00 94.38 81 GLU A CA 1
ATOM 673 C C . GLU A 1 81 ? -6.617 3.307 7.898 1.00 94.38 81 GLU A C 1
ATOM 675 O O . GLU A 1 81 ? -5.975 3.690 6.917 1.00 94.38 81 GLU A O 1
ATOM 680 N N . SER A 1 82 ? -6.291 2.195 8.567 1.00 93.56 82 SER A N 1
ATOM 681 C CA . SER A 1 82 ? -5.160 1.352 8.168 1.00 93.56 82 SER A CA 1
ATOM 682 C C . SER A 1 82 ? -5.399 0.714 6.801 1.00 93.56 82 SER A C 1
ATOM 684 O O . SER A 1 82 ? -4.532 0.809 5.931 1.00 93.56 82 SER A O 1
ATOM 686 N N . LEU A 1 83 ? -6.601 0.179 6.568 1.00 94.81 83 LEU A N 1
ATOM 687 C CA . LEU A 1 83 ? -6.998 -0.374 5.275 1.00 94.81 83 LEU A CA 1
ATOM 688 C C . LEU A 1 83 ? -6.965 0.691 4.173 1.00 94.81 83 LEU A C 1
ATOM 690 O O . LEU A 1 83 ? -6.460 0.445 3.077 1.00 94.81 83 LEU A O 1
ATOM 694 N N . GLN A 1 84 ? -7.475 1.893 4.451 1.00 95.06 84 GLN A N 1
ATOM 695 C CA . GLN A 1 84 ? -7.481 2.975 3.472 1.00 95.06 84 GLN A CA 1
ATOM 696 C C . GLN A 1 84 ? -6.061 3.428 3.117 1.00 95.06 84 GLN A C 1
ATOM 698 O O . GLN A 1 84 ? -5.778 3.651 1.938 1.00 95.06 84 GLN A O 1
ATOM 703 N N . ARG A 1 85 ? -5.162 3.530 4.105 1.00 94.88 85 ARG A N 1
ATOM 704 C CA . ARG A 1 85 ? -3.741 3.827 3.864 1.00 94.88 85 ARG A CA 1
ATOM 705 C C . ARG A 1 85 ? -3.089 2.738 3.021 1.00 94.88 85 ARG A C 1
ATOM 707 O O . ARG A 1 85 ? -2.435 3.065 2.038 1.00 94.88 85 ARG A O 1
ATOM 714 N N . GLU A 1 86 ? -3.317 1.468 3.344 1.00 95.06 86 GLU A N 1
ATOM 715 C CA . GLU A 1 86 ? -2.761 0.344 2.586 1.00 95.06 86 GLU A CA 1
ATOM 716 C C . GLU A 1 86 ? -3.238 0.348 1.125 1.00 95.06 86 GLU A C 1
ATOM 718 O O . GLU A 1 86 ? -2.433 0.220 0.201 1.00 95.06 86 GLU A O 1
ATOM 723 N N . LEU A 1 87 ? -4.537 0.560 0.893 1.00 96.06 87 LEU A N 1
ATOM 724 C CA . LEU A 1 87 ? -5.100 0.664 -0.454 1.00 96.06 87 LEU A CA 1
ATOM 725 C C . LEU A 1 87 ? -4.545 1.869 -1.218 1.00 96.06 87 LEU A C 1
ATOM 727 O O . LEU A 1 87 ? -4.255 1.750 -2.409 1.00 96.06 87 LEU A O 1
ATOM 731 N N . ALA A 1 88 ? -4.384 3.017 -0.556 1.00 96.44 88 ALA A N 1
ATOM 732 C CA . ALA A 1 88 ? -3.790 4.202 -1.165 1.00 96.44 88 ALA A CA 1
ATOM 733 C C . ALA A 1 88 ? -2.324 3.957 -1.553 1.00 96.44 88 ALA A C 1
ATOM 735 O O . ALA A 1 88 ? -1.937 4.274 -2.676 1.00 96.44 88 ALA A O 1
ATOM 736 N N . THR A 1 89 ? -1.535 3.327 -0.678 1.00 95.69 89 THR A N 1
ATOM 737 C CA . THR A 1 89 ? -0.151 2.933 -0.976 1.00 95.69 89 THR A CA 1
ATOM 738 C C . THR A 1 89 ? -0.091 1.956 -2.147 1.00 95.69 89 THR A C 1
ATOM 740 O O . THR A 1 89 ? 0.700 2.163 -3.065 1.00 95.69 89 THR A O 1
ATOM 743 N N . LYS A 1 90 ? -0.955 0.933 -2.170 1.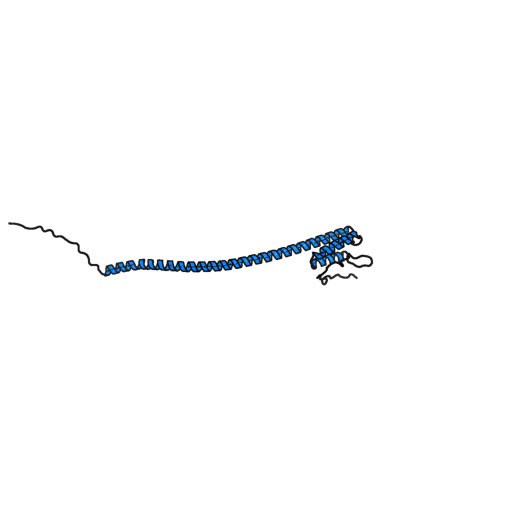00 95.81 90 LYS A N 1
ATOM 744 C CA . LYS A 1 90 ? -1.014 -0.030 -3.278 1.00 95.81 90 LYS A CA 1
ATOM 745 C C . LYS A 1 90 ? -1.341 0.657 -4.604 1.00 95.81 90 LYS A C 1
ATOM 747 O O . LYS A 1 90 ? -0.624 0.427 -5.570 1.00 95.81 90 LYS A O 1
ATOM 752 N N . ARG A 1 91 ? -2.353 1.532 -4.635 1.00 96.19 91 ARG A N 1
ATOM 753 C CA . ARG A 1 91 ? -2.715 2.302 -5.839 1.00 96.19 91 ARG A CA 1
ATOM 754 C C . ARG A 1 91 ? -1.574 3.195 -6.309 1.00 96.19 91 ARG A C 1
ATOM 756 O O . ARG A 1 91 ? -1.237 3.167 -7.482 1.00 96.19 91 ARG A O 1
ATOM 763 N N . TYR A 1 92 ? -0.937 3.915 -5.387 1.00 97.25 92 TYR A N 1
ATOM 764 C CA . TYR A 1 92 ? 0.221 4.748 -5.706 1.00 97.25 92 TYR A CA 1
ATOM 765 C C . TYR A 1 92 ? 1.351 3.935 -6.358 1.00 97.25 92 TYR A C 1
ATOM 767 O O . TYR A 1 92 ? 1.930 4.365 -7.353 1.00 97.25 92 TYR A O 1
ATOM 775 N N . GLN A 1 93 ? 1.650 2.747 -5.829 1.00 97.06 93 GLN A N 1
ATOM 776 C CA . GLN A 1 93 ? 2.675 1.870 -6.396 1.00 97.06 93 GLN A CA 1
ATOM 777 C C . GLN A 1 93 ? 2.276 1.305 -7.770 1.00 97.06 93 GLN A C 1
ATOM 779 O O . GLN A 1 93 ? 3.130 1.211 -8.651 1.00 97.06 93 GLN A O 1
ATOM 784 N N . ASP A 1 94 ? 1.001 0.972 -7.987 1.00 97.38 94 ASP A N 1
ATOM 785 C CA . ASP A 1 94 ? 0.502 0.548 -9.304 1.00 97.38 94 ASP A CA 1
ATOM 786 C C . ASP A 1 94 ? 0.603 1.675 -10.338 1.00 97.38 94 ASP A C 1
ATOM 788 O O . ASP A 1 94 ? 1.124 1.468 -11.437 1.00 97.38 94 ASP A O 1
ATOM 792 N N . ASP A 1 95 ? 0.188 2.887 -9.969 1.00 98.00 95 ASP A N 1
ATOM 793 C CA . ASP A 1 95 ? 0.284 4.069 -10.826 1.00 98.00 95 ASP A CA 1
ATOM 794 C C . ASP A 1 95 ? 1.747 4.381 -11.171 1.00 98.00 95 ASP A C 1
ATOM 796 O O . ASP A 1 95 ? 2.079 4.673 -12.325 1.00 98.00 95 ASP A O 1
ATOM 800 N N . LEU A 1 96 ? 2.647 4.265 -10.188 1.00 97.75 96 LEU A N 1
ATOM 801 C CA . LEU A 1 96 ? 4.079 4.468 -10.383 1.00 97.75 96 LEU A CA 1
ATOM 802 C C . LEU A 1 96 ? 4.682 3.418 -11.328 1.00 97.75 96 LEU A C 1
ATOM 804 O O . LEU A 1 96 ? 5.489 3.773 -12.193 1.00 97.75 96 LEU A O 1
ATOM 808 N N . LEU A 1 97 ? 4.275 2.151 -11.211 1.00 97.81 97 LEU A N 1
ATOM 809 C CA . LEU A 1 97 ? 4.691 1.081 -12.118 1.00 97.81 97 LEU A CA 1
ATOM 810 C C . LEU A 1 97 ? 4.231 1.356 -13.558 1.00 97.81 97 LEU A C 1
ATOM 812 O O . LEU A 1 97 ? 5.041 1.294 -14.486 1.00 97.81 97 LEU A O 1
ATOM 816 N N . VAL A 1 98 ? 2.960 1.715 -13.753 1.00 98.12 98 VAL A N 1
ATOM 817 C CA . VAL A 1 98 ? 2.416 2.054 -15.080 1.00 98.12 98 VAL A CA 1
ATOM 818 C C . VAL A 1 98 ? 3.144 3.264 -15.669 1.00 98.12 98 VAL A C 1
ATOM 820 O O . VAL A 1 98 ? 3.564 3.245 -16.830 1.00 98.12 98 VAL A O 1
ATOM 823 N N . ALA A 1 99 ? 3.367 4.308 -14.868 1.00 98.12 99 ALA A N 1
ATOM 824 C CA . ALA A 1 99 ? 4.119 5.489 -15.283 1.00 98.12 99 ALA A CA 1
ATOM 825 C C . ALA A 1 99 ? 5.580 5.160 -15.638 1.00 98.12 99 ALA A C 1
ATOM 827 O O . ALA A 1 99 ? 6.156 5.766 -16.550 1.00 98.12 99 ALA A O 1
ATOM 828 N N . TYR A 1 100 ? 6.197 4.207 -14.940 1.00 97.75 100 TYR A N 1
ATOM 829 C CA . TYR A 1 100 ? 7.525 3.708 -15.271 1.00 97.75 100 TYR A CA 1
ATOM 830 C C . TYR A 1 100 ? 7.539 2.980 -16.618 1.00 97.75 100 TYR A C 1
ATOM 832 O O . TYR A 1 100 ? 8.320 3.379 -17.487 1.00 97.75 100 TYR A O 1
ATOM 840 N N . ILE A 1 101 ? 6.659 1.991 -16.817 1.00 97.88 101 ILE A N 1
ATOM 841 C CA . ILE A 1 101 ? 6.575 1.209 -18.062 1.00 97.88 101 ILE A CA 1
ATOM 842 C C . ILE A 1 101 ? 6.354 2.146 -19.252 1.00 97.88 101 ILE A C 1
ATOM 844 O O . ILE A 1 101 ? 7.095 2.085 -20.229 1.00 97.88 101 ILE A O 1
ATOM 848 N N . ASN A 1 102 ? 5.416 3.088 -19.136 1.00 98.12 102 ASN A N 1
ATOM 849 C CA . ASN A 1 102 ? 5.141 4.068 -20.187 1.00 98.12 102 ASN A CA 1
ATOM 850 C C . ASN A 1 102 ? 6.350 4.961 -20.493 1.00 98.12 102 ASN A C 1
ATOM 852 O O . ASN A 1 102 ? 6.613 5.280 -21.652 1.00 98.12 102 ASN A O 1
ATOM 856 N N . ALA A 1 103 ? 7.096 5.382 -19.469 1.00 96.62 103 ALA A N 1
ATOM 857 C CA . ALA A 1 103 ? 8.297 6.185 -19.674 1.00 96.62 103 ALA A CA 1
ATOM 858 C C . ALA A 1 103 ? 9.402 5.392 -20.385 1.00 96.62 103 ALA A C 1
ATOM 860 O O . ALA A 1 103 ? 10.048 5.932 -21.279 1.00 96.62 103 ALA A O 1
ATOM 861 N N . MET A 1 104 ? 9.610 4.126 -20.012 1.00 96.50 104 MET A N 1
ATOM 862 C CA . MET A 1 104 ? 10.602 3.274 -20.669 1.00 96.50 104 MET A CA 1
ATOM 863 C C . MET A 1 104 ? 10.182 2.911 -22.093 1.00 96.50 104 MET A C 1
ATOM 865 O O . MET A 1 104 ? 11.024 2.943 -22.980 1.00 96.50 104 MET A O 1
ATOM 869 N N . ALA A 1 105 ? 8.897 2.647 -22.340 1.00 95.56 105 ALA A N 1
ATOM 870 C CA . ALA A 1 105 ? 8.371 2.395 -23.681 1.00 95.56 105 ALA A CA 1
ATOM 871 C C . ALA A 1 105 ? 8.620 3.584 -24.622 1.00 95.56 105 ALA A C 1
ATOM 873 O O . ALA A 1 105 ? 9.124 3.395 -25.723 1.00 95.56 105 ALA A O 1
ATOM 874 N N . LYS A 1 106 ? 8.369 4.816 -24.157 1.00 96.38 106 LYS A N 1
ATOM 875 C CA . LYS A 1 106 ? 8.673 6.037 -24.925 1.00 96.38 106 LYS A CA 1
ATOM 876 C C . LYS A 1 106 ? 10.167 6.227 -25.176 1.00 96.38 106 LYS A C 1
ATOM 878 O O . LYS A 1 106 ? 10.551 6.714 -26.234 1.00 96.38 106 LYS A O 1
ATOM 883 N N . LEU A 1 107 ? 11.016 5.888 -24.203 1.00 94.81 107 LEU A N 1
ATOM 884 C CA . LEU A 1 107 ? 12.464 5.923 -24.409 1.00 94.81 107 LEU A CA 1
ATOM 885 C C . LEU A 1 107 ? 12.884 4.876 -25.445 1.00 94.81 107 LEU A C 1
ATOM 887 O O . LEU A 1 107 ? 13.601 5.216 -26.374 1.00 94.81 107 LEU A O 1
ATOM 891 N N . LEU A 1 108 ? 12.392 3.643 -25.343 1.00 93.88 108 LEU A N 1
ATOM 892 C CA . LEU A 1 108 ? 12.657 2.599 -26.331 1.00 93.88 108 LEU A CA 1
ATOM 893 C C . LEU A 1 108 ? 12.226 3.036 -27.733 1.00 93.88 108 LEU A C 1
ATOM 895 O O . LEU A 1 108 ? 13.014 2.925 -28.659 1.00 93.88 108 LEU A O 1
ATOM 899 N N . GLU A 1 109 ? 11.027 3.593 -27.888 1.00 94.88 109 GLU A N 1
ATOM 900 C CA . GLU A 1 109 ? 10.537 4.114 -29.171 1.00 94.88 109 GLU A CA 1
ATOM 901 C C . GLU A 1 109 ? 11.446 5.215 -29.737 1.00 94.88 109 GLU A C 1
ATOM 903 O O . GLU A 1 109 ? 11.759 5.217 -30.923 1.00 94.88 109 GLU A O 1
ATOM 908 N N . LYS A 1 110 ? 11.917 6.128 -28.882 1.00 94.75 110 LYS A N 1
ATOM 909 C CA . LYS A 1 110 ? 12.788 7.239 -29.284 1.00 94.75 110 LYS A CA 1
ATOM 910 C C . LYS A 1 110 ? 14.200 6.795 -29.694 1.00 94.75 110 LYS A C 1
ATOM 912 O O . LYS A 1 110 ? 14.841 7.500 -30.468 1.00 94.75 110 LYS A O 1
ATOM 917 N N . TYR A 1 111 ? 14.695 5.690 -29.142 1.00 91.38 111 TYR A N 1
ATOM 918 C CA . TYR A 1 111 ? 16.076 5.221 -29.303 1.00 91.38 111 TYR A CA 1
ATOM 919 C C . TYR A 1 111 ? 16.150 3.853 -30.010 1.00 91.38 111 TYR A C 1
ATOM 921 O O . TYR A 1 111 ? 16.967 3.001 -29.652 1.00 91.38 111 TYR A O 1
ATOM 929 N N . ASP A 1 112 ? 15.279 3.639 -31.003 1.00 88.25 112 ASP A N 1
ATOM 930 C CA . ASP A 1 112 ? 15.248 2.460 -31.887 1.00 88.25 112 ASP A CA 1
ATOM 931 C C . ASP A 1 112 ? 15.219 1.110 -31.145 1.00 88.25 112 ASP A C 1
ATOM 933 O O . ASP A 1 112 ? 15.844 0.123 -31.534 1.00 88.25 112 ASP A O 1
ATOM 937 N N . GLY A 1 113 ? 14.486 1.058 -30.035 1.00 87.31 11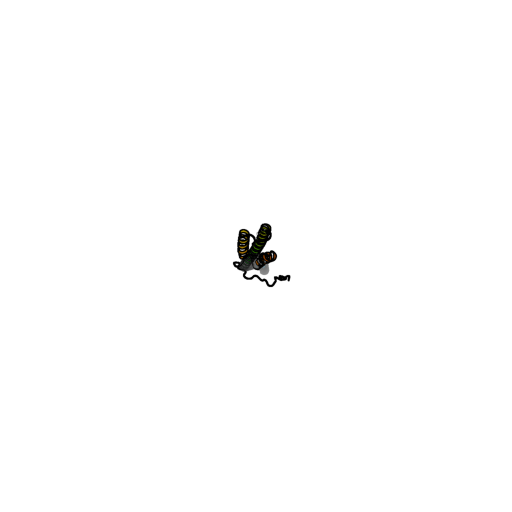3 GLY A N 1
ATOM 938 C CA . GLY A 1 113 ? 14.311 -0.139 -29.217 1.00 87.31 113 GLY A CA 1
ATOM 939 C C . GLY A 1 113 ? 15.477 -0.444 -28.273 1.00 87.31 113 GLY A C 1
ATOM 940 O O . GLY A 1 113 ? 15.504 -1.526 -27.686 1.00 87.31 113 GLY A O 1
ATOM 941 N N . SER A 1 114 ? 16.422 0.480 -28.083 1.00 89.31 114 SER A N 1
ATOM 942 C CA . SER A 1 114 ? 17.540 0.312 -27.150 1.00 89.31 114 SER A CA 1
ATOM 943 C C . SER A 1 114 ? 17.655 1.490 -26.190 1.00 89.31 114 SER A C 1
ATOM 945 O O . SER A 1 114 ? 17.812 2.634 -26.597 1.00 89.31 114 SER A O 1
ATOM 947 N N . LEU A 1 115 ? 17.640 1.215 -24.885 1.00 87.75 115 LEU A N 1
ATOM 948 C CA . LEU A 1 115 ? 17.913 2.218 -23.851 1.00 87.75 115 LEU A CA 1
ATOM 949 C C . LEU A 1 115 ? 19.411 2.504 -23.707 1.00 87.75 115 LEU A C 1
ATOM 951 O O . LEU A 1 115 ? 19.791 3.356 -22.914 1.00 87.75 115 LEU A O 1
ATOM 955 N N . ILE A 1 116 ? 20.262 1.767 -24.422 1.00 86.81 116 ILE A N 1
ATOM 956 C CA . ILE A 1 116 ? 21.701 1.670 -24.146 1.00 86.81 116 ILE A CA 1
ATOM 957 C C . ILE A 1 116 ? 22.529 2.086 -25.371 1.00 86.81 116 ILE A C 1
ATOM 959 O O . ILE A 1 116 ? 23.741 2.282 -25.273 1.00 86.81 116 ILE A O 1
ATOM 963 N N . SER A 1 117 ? 21.872 2.273 -26.519 1.00 84.56 117 SER A N 1
ATOM 964 C CA . SER A 1 117 ? 22.456 2.827 -27.745 1.00 84.56 117 SER A CA 1
ATOM 965 C C . SER A 1 117 ? 22.966 4.260 -27.551 1.00 84.56 117 SER A C 1
ATOM 967 O O . SER A 1 117 ? 23.972 4.637 -28.147 1.00 84.56 117 SER A O 1
ATOM 969 N N . ASP A 1 118 ? 22.322 5.031 -26.673 1.00 88.44 118 ASP A N 1
ATOM 970 C CA . ASP A 1 118 ? 22.680 6.407 -26.335 1.00 88.44 118 ASP A CA 1
ATOM 971 C C . ASP A 1 118 ? 23.036 6.554 -24.845 1.00 88.44 118 ASP A C 1
ATOM 973 O O . ASP A 1 118 ? 22.371 6.015 -23.958 1.00 88.44 118 ASP A O 1
ATOM 977 N N . ASN A 1 119 ? 24.091 7.321 -24.549 1.00 88.12 119 ASN A N 1
ATOM 978 C CA . ASN A 1 119 ? 24.575 7.507 -23.176 1.00 88.12 119 ASN A CA 1
ATOM 979 C C . ASN A 1 119 ? 23.567 8.290 -22.313 1.00 88.12 119 ASN A C 1
ATOM 981 O O . ASN A 1 119 ? 23.377 7.993 -21.128 1.00 88.12 119 ASN A O 1
ATOM 985 N N . VAL A 1 120 ? 22.883 9.274 -22.909 1.00 90.31 120 VAL A N 1
ATOM 986 C CA . VAL A 1 120 ? 21.870 10.067 -22.203 1.00 90.31 120 VAL A CA 1
ATOM 987 C C . VAL A 1 120 ? 20.641 9.203 -21.917 1.00 90.31 120 VAL A C 1
ATOM 989 O O . VAL A 1 120 ? 20.177 9.177 -20.774 1.00 90.31 120 VAL A O 1
ATOM 992 N N . ALA A 1 121 ? 20.166 8.437 -22.903 1.00 91.00 121 ALA A N 1
ATOM 993 C CA . ALA A 1 121 ? 19.089 7.460 -22.729 1.00 91.00 121 ALA A CA 1
ATOM 994 C C . ALA A 1 121 ? 19.398 6.457 -21.609 1.00 91.00 121 ALA A C 1
ATOM 996 O O . ALA A 1 121 ? 18.577 6.277 -20.706 1.00 91.00 121 ALA A O 1
ATOM 997 N N . SER A 1 122 ? 20.606 5.888 -21.619 1.00 91.06 122 SER A N 1
ATOM 998 C CA . SER A 1 122 ? 21.060 4.903 -20.632 1.00 91.06 122 SER A CA 1
ATOM 999 C C . SER A 1 122 ? 21.088 5.486 -19.225 1.00 91.06 122 SER A C 1
ATOM 1001 O O . SER A 1 122 ? 20.563 4.894 -18.280 1.00 91.06 122 SER A O 1
ATOM 1003 N N . THR A 1 123 ? 21.607 6.707 -19.082 1.00 91.81 123 THR A N 1
ATOM 1004 C CA . THR A 1 123 ? 21.646 7.406 -17.793 1.00 91.81 123 THR A CA 1
ATOM 1005 C C . THR A 1 123 ? 20.239 7.683 -17.262 1.00 91.81 123 THR A C 1
ATOM 1007 O O . THR A 1 123 ? 19.957 7.410 -16.092 1.00 91.81 123 THR A O 1
ATOM 1010 N N . ILE A 1 124 ? 19.332 8.178 -18.111 1.00 94.00 124 ILE A N 1
ATOM 1011 C CA . ILE A 1 124 ? 17.940 8.454 -17.728 1.00 94.00 124 ILE A CA 1
ATOM 1012 C C . ILE A 1 124 ? 17.226 7.158 -17.334 1.00 94.00 124 ILE A C 1
ATOM 1014 O O . ILE A 1 124 ? 16.581 7.108 -16.283 1.00 94.00 124 ILE A O 1
ATOM 1018 N N . ALA A 1 125 ? 17.358 6.107 -18.145 1.00 94.19 125 ALA A N 1
ATOM 1019 C CA . ALA A 1 125 ? 16.767 4.800 -17.883 1.00 94.19 125 ALA A CA 1
ATOM 1020 C C . ALA A 1 125 ? 17.270 4.216 -16.558 1.00 94.19 125 ALA A C 1
ATOM 1022 O O . ALA A 1 125 ? 16.463 3.784 -15.730 1.00 94.19 125 ALA A O 1
ATOM 1023 N N . ARG A 1 126 ? 18.583 4.275 -16.312 1.00 93.19 126 ARG A N 1
ATOM 1024 C CA . ARG A 1 126 ? 19.213 3.800 -15.075 1.00 93.19 126 ARG A CA 1
ATOM 1025 C C . ARG A 1 126 ? 18.688 4.548 -13.858 1.00 93.19 126 ARG A C 1
ATOM 1027 O O . ARG A 1 126 ? 18.162 3.920 -12.943 1.00 93.19 126 ARG A O 1
ATOM 1034 N N . VAL A 1 127 ? 18.766 5.880 -13.856 1.00 93.62 127 VAL A N 1
ATOM 1035 C CA . VAL A 1 127 ? 18.293 6.702 -12.729 1.00 93.62 127 VAL A CA 1
ATOM 1036 C C . VAL A 1 127 ? 16.816 6.435 -12.455 1.00 93.62 127 VAL A C 1
ATOM 1038 O O . VAL A 1 127 ? 16.438 6.166 -11.316 1.00 93.62 127 VAL A O 1
ATOM 1041 N N . LYS A 1 128 ? 15.978 6.434 -13.497 1.00 94.88 128 LYS A N 1
ATOM 1042 C CA . LYS A 1 128 ? 14.536 6.236 -13.334 1.00 94.88 128 LYS A CA 1
ATOM 1043 C C . LYS A 1 128 ? 14.209 4.834 -12.819 1.00 94.88 128 LYS A C 1
ATOM 1045 O O . LYS A 1 128 ? 13.322 4.704 -11.979 1.00 94.88 128 LYS A O 1
ATOM 1050 N N . THR A 1 129 ? 14.937 3.811 -13.264 1.00 94.81 129 THR A N 1
ATOM 1051 C CA . THR A 1 129 ? 14.775 2.432 -12.776 1.00 94.81 129 THR A CA 1
ATOM 1052 C C . THR A 1 129 ? 15.165 2.317 -11.306 1.00 94.81 129 THR A C 1
ATOM 1054 O O . THR A 1 129 ? 14.352 1.869 -10.503 1.00 94.81 129 THR A O 1
ATOM 1057 N N . LEU A 1 130 ? 16.340 2.822 -10.920 1.00 93.56 130 LEU A N 1
ATOM 1058 C CA . LEU A 1 130 ? 16.810 2.780 -9.530 1.00 93.56 130 LEU A CA 1
ATOM 1059 C C . LEU A 1 130 ? 15.881 3.541 -8.574 1.00 93.56 130 LEU A C 1
ATOM 1061 O O . LEU A 1 130 ? 15.558 3.053 -7.492 1.00 93.56 130 LEU A O 1
ATOM 1065 N N . THR A 1 131 ? 15.409 4.724 -8.973 1.00 93.50 131 THR A N 1
ATOM 1066 C CA . THR A 1 131 ? 14.465 5.514 -8.169 1.00 93.50 131 THR A CA 1
ATOM 1067 C C . THR A 1 131 ? 13.099 4.842 -8.051 1.00 93.50 131 THR A C 1
ATOM 1069 O O . THR A 1 131 ? 12.449 4.973 -7.014 1.00 93.50 131 THR A O 1
ATOM 1072 N N . THR A 1 132 ? 12.657 4.129 -9.088 1.00 95.31 132 THR A N 1
ATOM 1073 C CA . THR A 1 132 ? 11.377 3.407 -9.064 1.00 95.31 132 THR A CA 1
ATOM 1074 C C . THR A 1 132 ? 11.476 2.165 -8.179 1.00 95.31 132 THR A C 1
ATOM 1076 O O . THR A 1 132 ? 10.596 1.946 -7.352 1.00 95.31 132 THR A O 1
ATOM 1079 N N . PHE A 1 133 ? 12.581 1.418 -8.258 1.00 93.94 133 PHE A N 1
ATOM 1080 C CA . PHE A 1 133 ? 12.804 0.235 -7.423 1.00 93.94 133 PHE A CA 1
ATOM 1081 C C . PHE A 1 133 ? 12.718 0.508 -5.925 1.00 93.94 133 PHE A C 1
ATOM 1083 O O . PHE A 1 133 ? 12.145 -0.287 -5.188 1.00 93.94 133 PHE A O 1
ATOM 1090 N N . ARG A 1 134 ? 13.222 1.661 -5.480 1.00 91.50 134 ARG A N 1
ATOM 1091 C CA . ARG A 1 134 ? 13.174 2.071 -4.067 1.00 91.50 134 ARG A CA 1
ATOM 1092 C C . ARG A 1 134 ? 11.768 2.388 -3.550 1.00 91.50 134 ARG A C 1
ATOM 1094 O O . ARG A 1 134 ? 11.583 2.489 -2.345 1.00 91.50 134 ARG A O 1
ATOM 1101 N N . GLN A 1 135 ? 10.802 2.617 -4.438 1.00 92.56 135 GLN A N 1
ATOM 1102 C CA . GLN A 1 135 ? 9.444 3.046 -4.078 1.00 92.56 135 GLN A CA 1
ATOM 1103 C C . GLN A 1 135 ? 8.400 1.936 -4.218 1.00 92.56 135 GLN A C 1
ATOM 1105 O O . GLN A 1 135 ? 7.300 2.040 -3.666 1.00 92.56 135 GLN A O 1
ATOM 1110 N N . LEU A 1 136 ? 8.724 0.896 -4.979 1.00 93.81 136 LEU A N 1
ATOM 1111 C CA . LEU A 1 136 ? 7.845 -0.228 -5.248 1.00 93.81 136 LEU A CA 1
ATOM 1112 C C . LEU A 1 136 ? 8.168 -1.407 -4.330 1.00 93.81 136 LEU A C 1
ATOM 1114 O O . LEU A 1 136 ? 9.280 -1.549 -3.827 1.00 93.81 136 LEU A O 1
ATOM 1118 N N . ASP A 1 137 ? 7.171 -2.261 -4.125 1.00 92.38 137 ASP A N 1
ATOM 1119 C CA . ASP A 1 137 ? 7.358 -3.536 -3.444 1.00 92.38 137 ASP A CA 1
ATOM 1120 C C . ASP A 1 137 ? 8.042 -4.581 -4.346 1.00 92.38 137 ASP A C 1
ATOM 1122 O O . ASP A 1 137 ? 8.234 -4.392 -5.553 1.00 92.38 137 ASP A O 1
ATOM 1126 N N . ALA A 1 138 ? 8.401 -5.721 -3.753 1.00 90.88 138 ALA A N 1
ATOM 1127 C CA . ALA A 1 138 ? 9.084 -6.805 -4.449 1.00 90.88 138 ALA A CA 1
ATOM 1128 C C . ALA A 1 138 ? 8.302 -7.333 -5.667 1.00 90.88 138 ALA A C 1
ATOM 1130 O O . ALA A 1 138 ? 8.892 -7.589 -6.721 1.00 90.88 138 ALA A O 1
ATOM 1131 N N . GLN A 1 139 ? 6.973 -7.450 -5.559 1.00 91.69 139 GLN A N 1
ATOM 1132 C CA . GLN A 1 139 ? 6.126 -7.955 -6.643 1.00 91.69 139 GLN A CA 1
ATOM 1133 C C . GLN A 1 139 ? 6.147 -7.025 -7.862 1.00 91.69 139 GLN A C 1
ATOM 1135 O O . GLN A 1 139 ? 6.196 -7.494 -9.001 1.00 91.69 139 GLN A O 1
ATOM 1140 N N . ARG A 1 140 ? 6.100 -5.710 -7.656 1.00 94.12 140 ARG A N 1
ATOM 1141 C CA . ARG A 1 140 ? 6.109 -4.729 -8.750 1.00 94.12 140 ARG A CA 1
ATOM 1142 C C . ARG A 1 140 ? 7.517 -4.516 -9.302 1.00 94.12 140 ARG A C 1
ATOM 1144 O O . ARG A 1 140 ? 7.676 -4.389 -10.516 1.00 94.12 140 ARG A O 1
ATOM 1151 N N . ASN A 1 141 ? 8.547 -4.601 -8.459 1.00 93.56 141 ASN A N 1
ATO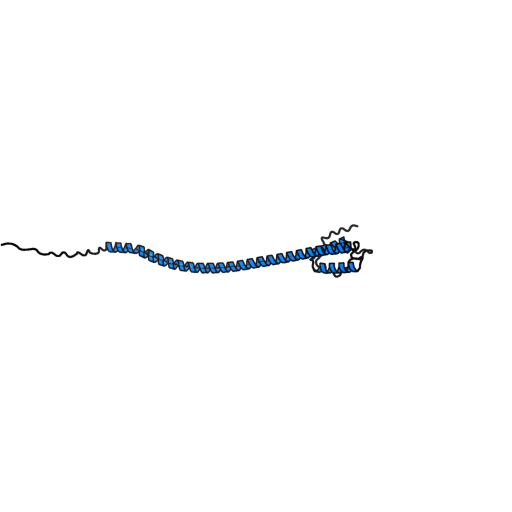M 1152 C CA . ASN A 1 141 ? 9.944 -4.633 -8.905 1.00 93.56 141 ASN A CA 1
ATOM 1153 C C . ASN A 1 141 ? 10.227 -5.821 -9.827 1.00 93.56 141 ASN A C 1
ATOM 1155 O O . ASN A 1 141 ? 10.872 -5.655 -10.864 1.00 93.56 141 ASN A O 1
ATOM 1159 N N . PHE A 1 142 ? 9.667 -6.995 -9.523 1.00 92.06 142 PHE A N 1
ATOM 1160 C CA . PHE A 1 142 ? 9.731 -8.150 -10.416 1.00 92.06 142 PHE A CA 1
ATOM 1161 C C . PHE A 1 142 ? 9.143 -7.851 -11.804 1.00 92.06 142 PHE A C 1
ATOM 1163 O O . PHE A 1 142 ? 9.729 -8.234 -12.817 1.00 92.06 142 PHE A O 1
ATOM 1170 N N . GLN A 1 143 ? 8.018 -7.131 -11.877 1.00 94.12 143 GLN A N 1
ATOM 1171 C CA . GLN A 1 143 ? 7.398 -6.769 -13.157 1.00 94.12 143 GLN A CA 1
ATOM 1172 C C . GLN A 1 143 ? 8.287 -5.838 -13.987 1.00 94.12 143 GLN A C 1
ATOM 1174 O O . GLN A 1 143 ? 8.397 -6.026 -15.197 1.00 94.12 143 GLN A O 1
ATOM 1179 N N . ILE A 1 144 ? 8.976 -4.889 -13.348 1.00 94.62 144 ILE A N 1
ATOM 1180 C CA . ILE A 1 144 ? 9.960 -4.034 -14.026 1.00 94.62 144 ILE A CA 1
ATOM 1181 C C . ILE A 1 144 ? 11.130 -4.860 -14.565 1.00 94.62 144 ILE A C 1
ATOM 1183 O O . ILE A 1 144 ? 11.492 -4.709 -15.731 1.00 94.62 144 ILE A O 1
ATOM 1187 N N . VAL A 1 145 ? 11.711 -5.743 -13.746 1.00 92.25 145 VAL A N 1
ATOM 1188 C CA . VAL A 1 145 ? 12.826 -6.604 -14.177 1.00 92.25 145 VAL A CA 1
ATOM 1189 C C . VAL A 1 145 ? 12.402 -7.463 -15.365 1.00 92.25 145 VAL A C 1
ATOM 1191 O O . VAL A 1 145 ? 13.121 -7.543 -16.361 1.00 92.25 145 VAL A O 1
ATOM 1194 N N . ARG A 1 146 ? 11.206 -8.055 -15.295 1.00 91.69 146 ARG A N 1
ATOM 1195 C CA . ARG A 1 146 ? 10.637 -8.846 -16.385 1.00 91.69 146 ARG A CA 1
ATOM 1196 C C . ARG A 1 146 ? 10.448 -8.018 -17.653 1.00 91.69 146 ARG A C 1
ATOM 1198 O O . ARG A 1 146 ? 10.867 -8.467 -18.713 1.00 91.69 146 ARG A O 1
ATOM 1205 N N . PHE A 1 147 ? 9.876 -6.821 -17.548 1.00 94.44 147 PHE A N 1
ATOM 1206 C CA . PHE A 1 147 ? 9.717 -5.911 -18.682 1.00 94.44 147 PHE A CA 1
ATOM 1207 C C . PHE A 1 147 ? 11.065 -5.584 -19.340 1.00 94.44 147 PHE A C 1
ATOM 1209 O O . PHE A 1 147 ? 11.208 -5.729 -20.552 1.00 94.44 147 PHE A O 1
ATOM 1216 N N . LEU A 1 148 ? 12.076 -5.198 -18.555 1.00 92.81 148 LEU A N 1
ATOM 1217 C CA . LEU A 1 148 ? 13.403 -4.864 -19.081 1.00 92.81 148 LEU A CA 1
ATOM 1218 C C . LEU A 1 148 ? 14.099 -6.082 -19.709 1.00 92.81 148 LEU A C 1
ATOM 1220 O O . LEU A 1 148 ? 14.798 -5.944 -20.714 1.00 92.81 148 LEU A O 1
ATOM 1224 N N . TYR A 1 149 ? 13.892 -7.276 -19.151 1.00 90.00 149 TYR A N 1
ATOM 1225 C CA . TYR A 1 149 ? 14.382 -8.527 -19.724 1.00 90.00 149 TYR A CA 1
ATOM 1226 C C . TYR A 1 149 ? 13.696 -8.860 -21.057 1.00 90.00 149 TYR A C 1
ATOM 1228 O O . TYR A 1 149 ? 14.377 -9.142 -22.041 1.00 90.00 149 TYR A O 1
ATOM 1236 N N . GLU A 1 150 ? 12.364 -8.787 -21.117 1.00 90.25 150 GLU A N 1
ATOM 1237 C CA . GLU A 1 150 ? 11.580 -9.037 -22.337 1.00 90.25 150 GLU A CA 1
ATOM 1238 C C . GLU A 1 150 ? 11.898 -8.012 -23.435 1.00 90.25 150 GLU A C 1
ATOM 1240 O O . GLU A 1 150 ? 11.972 -8.363 -24.614 1.00 90.25 150 GLU A O 1
ATOM 1245 N N . ALA A 1 151 ? 12.198 -6.771 -23.048 1.00 90.44 151 ALA A N 1
ATOM 1246 C CA . ALA A 1 151 ? 12.692 -5.728 -23.939 1.00 90.44 151 ALA A CA 1
ATOM 1247 C C . ALA A 1 151 ? 14.176 -5.896 -24.329 1.00 90.44 151 ALA A C 1
ATOM 1249 O O . ALA A 1 151 ? 14.705 -5.037 -25.027 1.00 90.44 151 ALA A O 1
ATOM 1250 N N . LYS A 1 152 ? 14.859 -6.968 -23.897 1.00 89.56 152 LYS A N 1
ATOM 1251 C CA . LYS A 1 152 ? 16.291 -7.252 -24.138 1.00 89.56 152 LYS A CA 1
ATOM 1252 C C . LYS A 1 152 ? 17.262 -6.195 -23.597 1.00 89.56 152 LYS A C 1
ATOM 1254 O O . LYS A 1 152 ? 18.408 -6.133 -24.022 1.00 89.56 152 LYS A O 1
ATOM 1259 N N . GLN A 1 153 ? 16.833 -5.395 -22.623 1.00 91.12 153 GLN A N 1
ATOM 1260 C CA . GLN A 1 153 ? 17.659 -4.352 -22.003 1.00 91.12 153 GLN A CA 1
ATOM 1261 C C . GLN A 1 153 ? 18.544 -4.896 -20.873 1.00 91.12 153 GLN A C 1
ATOM 1263 O O . GLN A 1 153 ? 19.453 -4.208 -20.427 1.00 91.12 153 GLN A O 1
ATOM 1268 N N . LEU A 1 154 ? 18.280 -6.122 -20.404 1.00 86.56 154 LEU A N 1
ATOM 1269 C CA . LEU A 1 154 ? 19.074 -6.806 -19.371 1.00 86.56 154 LEU A CA 1
ATOM 1270 C C . LEU A 1 154 ? 19.861 -8.012 -19.901 1.00 86.56 154 LEU A C 1
ATOM 1272 O O . LEU A 1 154 ? 20.441 -8.760 -19.116 1.00 86.56 154 LEU A O 1
ATOM 1276 N N . THR A 1 155 ? 19.834 -8.267 -21.211 1.00 76.00 155 THR A N 1
ATOM 1277 C CA . THR A 1 155 ? 20.506 -9.437 -21.785 1.00 76.00 155 THR A CA 1
ATOM 1278 C C . THR A 1 155 ? 21.975 -9.127 -22.035 1.00 76.00 155 THR A C 1
ATOM 1280 O O . THR A 1 155 ? 22.300 -8.272 -22.851 1.00 76.00 155 THR A O 1
ATOM 1283 N N . ASP A 1 156 ? 22.855 -9.861 -21.361 1.00 63.00 156 ASP A N 1
ATOM 1284 C CA . ASP A 1 156 ? 24.295 -9.790 -21.580 1.00 63.00 156 ASP A CA 1
ATOM 1285 C C . ASP A 1 156 ? 24.649 -10.652 -22.802 1.00 63.00 156 ASP A C 1
ATOM 1287 O O . ASP A 1 156 ? 24.757 -11.878 -22.727 1.00 63.00 156 ASP A O 1
ATOM 1291 N N . THR A 1 157 ? 24.712 -10.021 -23.974 1.00 60.81 157 THR A N 1
ATOM 1292 C CA . THR A 1 157 ? 25.263 -10.641 -25.189 1.00 60.81 157 THR A CA 1
ATOM 1293 C C . THR A 1 157 ? 26.460 -9.816 -25.636 1.00 60.81 157 THR A C 1
ATOM 1295 O O . THR A 1 157 ? 26.427 -8.600 -25.474 1.00 60.81 157 THR A O 1
ATOM 1298 N N . PRO A 1 158 ? 27.497 -10.421 -26.240 1.00 56.62 158 PRO A N 1
ATOM 1299 C CA . PRO A 1 158 ? 28.701 -9.695 -26.656 1.00 56.62 158 PRO A CA 1
ATOM 1300 C C . PRO A 1 158 ? 28.435 -8.505 -27.599 1.00 56.62 158 PRO A C 1
ATOM 1302 O O . PRO A 1 158 ? 29.274 -7.617 -27.713 1.00 56.62 158 PRO A O 1
ATOM 1305 N N . GLU A 1 159 ? 27.266 -8.461 -28.243 1.00 59.62 159 GLU A N 1
ATOM 1306 C CA . GLU A 1 159 ? 26.833 -7.389 -29.146 1.00 59.62 159 GLU A CA 1
ATOM 1307 C C . GLU A 1 159 ? 25.942 -6.328 -28.472 1.00 59.62 159 GLU A C 1
ATOM 1309 O O . GLU A 1 159 ? 25.844 -5.212 -28.979 1.00 59.62 159 GLU A O 1
ATOM 1314 N N . ASN A 1 160 ? 25.324 -6.626 -27.320 1.00 61.91 160 ASN A N 1
ATOM 1315 C CA . ASN A 1 160 ? 24.414 -5.709 -26.630 1.00 61.91 160 ASN A CA 1
ATOM 1316 C C . ASN A 1 160 ? 24.897 -5.426 -25.211 1.00 61.91 160 ASN A C 1
ATOM 1318 O O . ASN A 1 160 ? 24.937 -6.308 -24.356 1.00 61.91 160 ASN A O 1
ATOM 1322 N N . ARG A 1 161 ? 25.206 -4.153 -24.949 1.00 69.25 161 ARG A N 1
ATOM 1323 C CA . ARG A 1 161 ? 25.393 -3.665 -23.581 1.00 69.25 161 ARG A CA 1
ATOM 1324 C C . ARG A 1 161 ? 24.087 -3.854 -22.808 1.00 69.25 161 ARG A C 1
ATOM 1326 O O . ARG A 1 161 ? 23.019 -3.659 -23.375 1.00 69.25 161 ARG A O 1
ATOM 1333 N N . SER A 1 162 ? 24.199 -4.202 -21.530 1.00 83.56 162 SER A N 1
ATOM 1334 C CA . SER A 1 162 ? 23.079 -4.352 -20.597 1.00 83.56 162 SER A CA 1
ATOM 1335 C C . SER A 1 162 ? 22.908 -3.090 -19.744 1.00 83.56 162 SER A C 1
ATOM 1337 O O . SER A 1 162 ? 23.880 -2.376 -19.474 1.00 83.56 162 SER A O 1
ATOM 1339 N N . LEU A 1 163 ? 21.672 -2.783 -19.344 1.00 84.94 163 LEU A N 1
ATOM 1340 C CA . LEU A 1 163 ? 21.376 -1.661 -18.461 1.00 84.94 163 LEU A CA 1
ATOM 1341 C C . LEU A 1 163 ? 21.938 -1.981 -17.073 1.00 84.94 163 LEU A C 1
ATOM 1343 O O . LEU A 1 163 ? 21.528 -2.948 -16.433 1.00 84.94 163 LEU A O 1
ATOM 1347 N N . ASP A 1 164 ? 22.872 -1.158 -16.598 1.00 83.56 164 ASP A N 1
ATOM 1348 C CA . ASP A 1 164 ? 23.497 -1.363 -15.294 1.00 83.56 164 ASP A CA 1
ATOM 1349 C C . ASP A 1 164 ? 22.502 -1.114 -14.150 1.00 83.56 164 ASP A C 1
ATOM 1351 O O . ASP A 1 164 ? 22.146 0.028 -13.844 1.00 83.56 164 ASP A O 1
ATOM 1355 N N . LEU A 1 165 ? 22.105 -2.202 -13.489 1.00 85.00 165 LEU A N 1
ATOM 1356 C CA . LEU A 1 165 ? 21.261 -2.205 -12.295 1.00 85.00 165 LEU A CA 1
ATOM 1357 C C . LEU A 1 165 ? 22.027 -2.627 -11.031 1.00 85.00 165 LEU A C 1
ATOM 1359 O O . LEU A 1 165 ? 21.399 -2.944 -10.027 1.00 85.00 165 LEU A O 1
ATOM 1363 N N . SER A 1 166 ? 23.363 -2.622 -11.034 1.00 79.88 166 SER A N 1
ATOM 1364 C CA . SER A 1 166 ? 24.177 -3.066 -9.883 1.00 79.88 166 SER A CA 1
ATOM 1365 C C . SER A 1 166 ? 23.916 -2.283 -8.588 1.00 79.88 166 SER A C 1
ATOM 1367 O O . SER A 1 166 ? 24.085 -2.817 -7.497 1.00 79.88 166 SER A O 1
ATOM 1369 N N . ALA A 1 167 ? 23.462 -1.032 -8.699 1.00 78.81 167 ALA A N 1
ATOM 1370 C CA . ALA A 1 167 ? 23.081 -0.183 -7.568 1.00 78.81 167 ALA A CA 1
ATOM 1371 C C . ALA A 1 167 ? 21.623 -0.381 -7.100 1.00 78.81 167 ALA A C 1
ATOM 1373 O O . ALA A 1 167 ? 21.142 0.371 -6.247 1.00 78.81 167 ALA A O 1
ATOM 1374 N N . ALA A 1 168 ? 20.888 -1.326 -7.692 1.00 78.94 168 ALA A N 1
ATOM 1375 C CA . ALA A 1 168 ? 19.525 -1.641 -7.300 1.00 78.94 168 ALA A CA 1
ATOM 1376 C C . ALA A 1 168 ? 19.517 -2.501 -6.034 1.00 78.94 168 ALA A C 1
ATOM 1378 O O . ALA A 1 168 ? 20.056 -3.605 -6.006 1.00 78.94 168 ALA A O 1
ATOM 1379 N N . GLU A 1 169 ? 18.834 -2.023 -5.001 1.00 72.69 169 GLU A N 1
ATOM 1380 C CA . GLU A 1 169 ? 18.542 -2.815 -3.810 1.00 72.69 169 GLU A CA 1
ATOM 1381 C C . GLU A 1 169 ? 17.344 -3.729 -4.099 1.00 72.69 169 GLU A C 1
ATOM 1383 O O . GLU A 1 169 ? 16.191 -3.371 -3.873 1.00 72.69 169 GLU A O 1
ATOM 1388 N N . LEU A 1 170 ? 17.621 -4.904 -4.667 1.00 68.44 170 LEU A N 1
ATOM 1389 C CA . LEU A 1 170 ? 16.621 -5.917 -5.014 1.00 68.44 170 LEU A CA 1
ATOM 1390 C C . LEU A 1 170 ? 16.488 -6.951 -3.889 1.00 68.44 170 LEU A C 1
ATOM 1392 O O . LEU A 1 170 ? 16.784 -8.131 -4.074 1.00 68.44 170 LEU A O 1
ATOM 1396 N N . TYR A 1 171 ? 16.078 -6.507 -2.704 1.00 62.25 171 TYR A N 1
ATOM 1397 C CA . TYR A 1 171 ? 15.772 -7.424 -1.607 1.00 62.25 171 TYR A CA 1
ATOM 1398 C C . TYR A 1 171 ? 14.369 -8.023 -1.792 1.00 62.25 171 TYR A C 1
ATOM 1400 O O . TYR A 1 171 ? 13.442 -7.334 -2.212 1.00 62.25 171 TYR A O 1
ATOM 1408 N N . ASP A 1 172 ? 14.228 -9.312 -1.473 1.00 63.22 172 ASP A N 1
ATOM 1409 C CA . ASP A 1 172 ? 12.945 -10.034 -1.392 1.00 63.22 172 ASP A CA 1
ATOM 1410 C C . ASP A 1 172 ? 12.196 -10.278 -2.722 1.00 63.22 172 ASP A C 1
ATOM 1412 O O . ASP A 1 172 ? 11.002 -10.574 -2.741 1.00 63.22 172 ASP A O 1
ATOM 1416 N N . ILE A 1 173 ? 12.888 -10.195 -3.866 1.00 69.50 173 ILE A N 1
ATOM 1417 C CA . ILE A 1 173 ? 12.291 -10.534 -5.168 1.00 69.50 173 ILE A CA 1
ATOM 1418 C C . ILE A 1 173 ? 12.269 -12.053 -5.364 1.00 69.50 173 ILE A C 1
ATOM 1420 O O . ILE A 1 173 ? 13.313 -12.690 -5.516 1.00 69.50 173 ILE A O 1
ATOM 1424 N N . ASP A 1 174 ? 11.068 -12.636 -5.417 1.00 67.12 174 ASP A N 1
ATOM 1425 C CA . ASP A 1 174 ? 10.897 -14.059 -5.709 1.00 67.12 174 ASP A CA 1
ATOM 1426 C C . ASP A 1 174 ? 10.901 -14.336 -7.221 1.00 67.12 174 ASP A C 1
ATOM 1428 O O . ASP A 1 174 ? 9.924 -14.099 -7.934 1.00 67.12 174 ASP A O 1
ATOM 1432 N N . PHE A 1 175 ? 12.008 -14.894 -7.713 1.00 67.19 175 PHE A N 1
ATOM 1433 C CA . PHE A 1 175 ? 12.160 -15.307 -9.110 1.00 67.19 175 PHE A CA 1
ATOM 1434 C C . PHE A 1 175 ? 11.657 -16.735 -9.395 1.00 67.19 175 PHE A C 1
ATOM 1436 O O . PHE A 1 175 ? 11.691 -17.169 -10.547 1.00 67.19 175 PHE A O 1
ATOM 1443 N N . ARG A 1 176 ? 11.175 -17.491 -8.396 1.00 65.75 176 ARG A N 1
ATOM 1444 C CA . ARG A 1 176 ? 10.849 -18.928 -8.542 1.00 65.75 176 ARG A CA 1
ATOM 1445 C C . ARG A 1 176 ? 9.642 -19.208 -9.442 1.00 65.75 176 ARG A C 1
ATOM 1447 O O . ARG A 1 176 ? 9.553 -20.294 -10.004 1.00 65.75 176 ARG A O 1
ATOM 1454 N N . ASN A 1 177 ? 8.765 -18.224 -9.651 1.00 53.66 177 ASN A N 1
ATOM 1455 C CA . ASN A 1 177 ? 7.650 -18.316 -10.604 1.00 53.66 177 ASN A CA 1
ATOM 1456 C C . ASN A 1 177 ? 7.992 -17.799 -12.013 1.00 53.66 177 ASN A C 1
ATOM 1458 O O . ASN A 1 177 ? 7.146 -17.833 -12.911 1.00 53.66 177 ASN A O 1
ATOM 1462 N N . ALA A 1 178 ? 9.224 -17.344 -12.248 1.00 54.69 178 ALA A N 1
ATOM 1463 C CA . ALA A 1 178 ? 9.673 -16.924 -13.565 1.00 54.69 178 ALA A CA 1
ATOM 1464 C C . ALA A 1 178 ? 10.025 -18.162 -14.405 1.00 54.69 178 ALA A C 1
ATOM 1466 O O . ALA A 1 178 ? 11.186 -18.539 -14.544 1.00 54.69 178 ALA A O 1
ATOM 1467 N N . SER A 1 179 ? 9.012 -18.806 -14.991 1.00 49.50 179 SER A N 1
ATOM 1468 C CA . SER A 1 179 ? 9.205 -19.779 -16.074 1.00 49.50 179 SER A CA 1
ATOM 1469 C C . SER A 1 179 ? 9.711 -19.057 -17.329 1.00 49.50 179 SER A C 1
ATOM 1471 O O . SER A 1 179 ? 8.999 -18.920 -18.323 1.00 49.50 179 SER A O 1
ATOM 1473 N N . ILE A 1 180 ? 10.941 -18.544 -17.283 1.00 55.47 180 ILE A N 1
ATOM 1474 C CA . ILE A 1 180 ? 11.632 -17.994 -18.444 1.00 55.47 180 ILE A CA 1
ATOM 1475 C C . ILE A 1 180 ? 12.077 -19.201 -19.261 1.00 55.47 180 ILE A C 1
ATOM 1477 O O . ILE A 1 180 ? 13.122 -19.807 -19.025 1.00 55.47 180 ILE A O 1
ATOM 1481 N N . LYS A 1 181 ? 11.216 -19.616 -20.191 1.00 47.78 181 LYS A N 1
ATOM 1482 C CA . LYS A 1 181 ? 11.504 -20.707 -21.118 1.00 47.78 181 LYS A CA 1
ATOM 1483 C C . LYS A 1 181 ? 12.692 -20.274 -21.981 1.00 47.78 181 LYS A C 1
ATOM 1485 O O . LYS A 1 181 ? 12.536 -19.475 -22.902 1.00 47.78 181 LYS A O 1
ATOM 1490 N N . LYS A 1 182 ? 13.883 -20.784 -21.665 1.00 42.62 182 LYS A N 1
ATOM 1491 C CA . LYS A 1 182 ? 15.083 -20.617 -22.487 1.00 42.62 182 LYS A CA 1
ATOM 1492 C C . LYS A 1 182 ? 14.792 -21.249 -23.849 1.00 42.62 182 LYS A C 1
ATOM 1494 O O . LYS A 1 182 ? 14.704 -22.470 -23.957 1.00 42.62 182 LYS A O 1
ATOM 1499 N N . LYS A 1 183 ? 14.554 -20.424 -24.870 1.00 44.56 183 LYS A N 1
ATOM 1500 C CA . LYS A 1 183 ? 14.444 -20.903 -26.248 1.00 44.56 183 LYS A CA 1
ATOM 1501 C C . LYS A 1 183 ? 15.876 -21.164 -26.722 1.00 44.56 183 LYS A C 1
ATOM 1503 O O . LYS A 1 183 ? 16.633 -20.215 -26.906 1.00 44.56 183 LYS A O 1
ATOM 1508 N N . SER A 1 184 ? 16.246 -22.447 -26.733 1.00 38.75 184 SER A N 1
ATOM 1509 C CA . SER A 1 184 ? 17.459 -22.960 -27.378 1.00 38.75 184 SER A CA 1
ATOM 1510 C C . SER A 1 184 ? 17.386 -22.781 -28.887 1.00 38.75 184 SER A C 1
ATOM 1512 O O . SER A 1 184 ? 16.251 -22.708 -29.415 1.00 38.75 184 SER A O 1
#

Sequence (184 aa):
MLKRNNSYQQQSPRYQGLRARNVLQFMSALIVPLMLGVFTIVTTFHQQKMAREQRLQDLNESRHQRFEDLNETRNQRSLGESLQRELATKRYQDDLLVAYINAMAKLLEKYDGSLISDNVASTIARVKTLTTFRQLDAQRNFQIVRFLYEAKQLTDTPENRSLDLSAAELYDIDFRNASIKKKS

pLDDT: mean 81.7, std 16.34, range [38.75, 98.12]

Organism: NCBI:txid392030

Radius of gyration: 53.68 Å; chains: 1; bounding box: 149×49×125 Å

Secondary structure (DSSP, 8-state):
--------------PPP--HHHHHHHHHHHHHHHHHHHHHHHHHHHHHHHHHHHHHHHHHHHHHHHHHHHHHHHHHHHHHHHHHHHHHHHHHHHHHHHHHHHHHHHHHHHTTT-SSSSHHHHHHHHHHHHHHHTTS-HHHHHHHHHHHHHTTSS--BTTBPPP--TT---TT---TT-------